Protein AF-A0A084U9G6-F1 (afdb_monomer)

Nearest PDB structures (foldseek):
  4cbk-assembly1_C  TM=5.764E-01  e=7.913E+00  Alkalihalophilus pseudofirmus OF4

Structure (mmCIF, N/CA/C/O backbone):
data_AF-A0A084U9G6-F1
#
_entry.id   AF-A0A084U9G6-F1
#
loop_
_atom_site.group_PDB
_atom_site.id
_atom_site.type_symbol
_atom_site.label_atom_id
_atom_site.label_alt_id
_atom_site.label_comp_id
_atom_site.label_asym_id
_atom_site.label_entity_id
_atom_site.label_seq_id
_atom_site.pdbx_PDB_ins_code
_atom_site.Cartn_x
_atom_site.Cartn_y
_atom_site.Cartn_z
_atom_site.occupancy
_atom_site.B_iso_or_equiv
_atom_site.auth_seq_id
_atom_site.auth_comp_id
_atom_site.auth_asym_id
_atom_site.auth_atom_id
_atom_site.pdbx_PDB_model_num
ATOM 1 N N . MET A 1 1 ? 20.079 -13.979 28.878 1.00 38.38 1 MET A N 1
ATOM 2 C CA . MET A 1 1 ? 19.440 -13.111 29.892 1.00 38.38 1 MET A CA 1
ATOM 3 C C . MET A 1 1 ? 18.013 -12.805 29.454 1.00 38.38 1 MET A C 1
ATOM 5 O O . MET A 1 1 ? 17.861 -12.253 28.367 1.00 38.38 1 MET A O 1
ATOM 9 N N . PRO A 1 2 ? 16.975 -13.182 30.220 1.00 54.19 2 PRO A N 1
ATOM 10 C CA . PRO A 1 2 ? 15.599 -12.810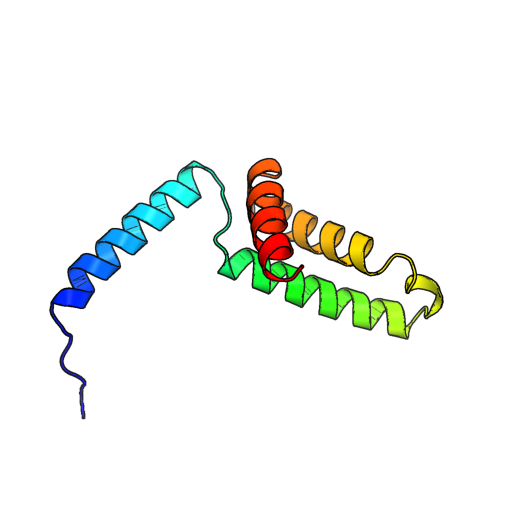 29.904 1.00 54.19 2 PRO A CA 1
ATOM 11 C C . PRO A 1 2 ? 15.407 -11.316 30.211 1.00 54.19 2 PRO A C 1
ATOM 13 O O . PRO A 1 2 ? 15.803 -10.841 31.273 1.00 54.19 2 PRO A O 1
ATOM 16 N N . ARG A 1 3 ? 14.860 -10.545 29.264 1.00 60.75 3 ARG A N 1
ATOM 17 C CA . ARG A 1 3 ? 14.550 -9.122 29.481 1.00 60.75 3 ARG A CA 1
ATOM 18 C C . ARG A 1 3 ? 13.298 -9.015 30.356 1.0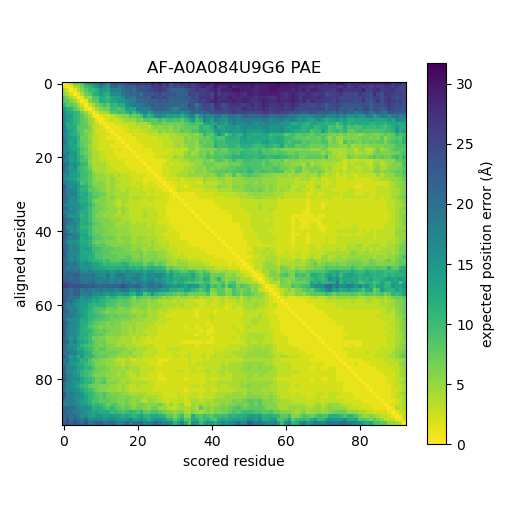0 60.75 3 ARG A C 1
ATOM 20 O O . ARG A 1 3 ? 12.276 -9.603 30.015 1.00 60.75 3 ARG A O 1
ATOM 27 N N . ALA A 1 4 ? 13.380 -8.266 31.457 1.00 56.16 4 ALA A N 1
ATOM 28 C CA . ALA A 1 4 ? 12.228 -7.944 32.295 1.00 56.16 4 ALA A CA 1
ATOM 29 C C . ALA A 1 4 ? 11.160 -7.223 31.455 1.00 56.16 4 ALA A C 1
ATOM 31 O O . ALA A 1 4 ? 11.441 -6.188 30.846 1.00 56.16 4 ALA A O 1
ATOM 32 N N . VAL A 1 5 ? 9.954 -7.792 31.398 1.00 57.91 5 VAL A N 1
ATOM 33 C CA . VAL A 1 5 ? 8.796 -7.191 30.724 1.00 57.91 5 VAL A CA 1
ATOM 34 C C . VAL A 1 5 ? 8.395 -5.960 31.533 1.00 57.91 5 VAL A C 1
ATOM 36 O O . VAL A 1 5 ? 8.012 -6.082 32.69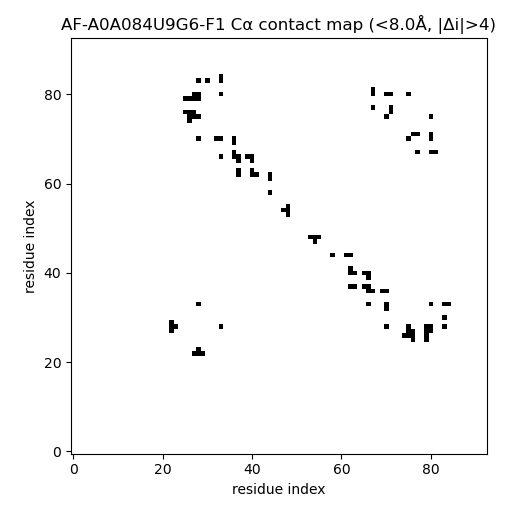7 1.00 57.91 5 VAL A O 1
ATOM 39 N N . LYS A 1 6 ? 8.535 -4.766 30.953 1.00 57.81 6 LYS A N 1
ATOM 40 C CA . LYS A 1 6 ? 8.144 -3.520 31.622 1.00 57.81 6 LYS A CA 1
ATOM 41 C C . LYS A 1 6 ? 6.615 -3.474 31.673 1.00 57.81 6 LYS A C 1
ATOM 43 O O . LYS A 1 6 ? 5.964 -3.724 30.664 1.00 57.81 6 LYS A O 1
ATOM 48 N N . SER A 1 7 ? 6.016 -3.149 32.821 1.00 56.28 7 SER A N 1
ATOM 49 C CA . SER A 1 7 ? 4.546 -3.130 32.969 1.00 56.28 7 SER A CA 1
ATOM 50 C C . SER A 1 7 ? 3.843 -2.114 32.049 1.00 56.28 7 SER A C 1
ATOM 52 O O . SER A 1 7 ? 2.675 -2.305 31.710 1.00 56.28 7 SER A O 1
ATOM 54 N N . ASP A 1 8 ? 4.573 -1.115 31.539 1.00 57.09 8 ASP A N 1
ATOM 55 C CA . ASP A 1 8 ? 4.123 -0.191 30.484 1.00 57.09 8 ASP A CA 1
ATOM 56 C C . ASP A 1 8 ? 3.728 -0.897 29.170 1.00 57.09 8 ASP A C 1
ATOM 58 O O . ASP A 1 8 ? 2.890 -0.400 28.408 1.00 57.09 8 ASP A O 1
ATOM 62 N N . ASP A 1 9 ? 4.259 -2.099 28.917 1.00 61.75 9 ASP A N 1
ATOM 63 C CA . ASP A 1 9 ? 3.959 -2.882 27.716 1.00 61.75 9 ASP A CA 1
ATOM 64 C C . ASP A 1 9 ? 2.494 -3.333 27.665 1.00 61.75 9 ASP A C 1
ATOM 66 O O . ASP A 1 9 ? 1.967 -3.592 26.583 1.00 61.75 9 ASP A O 1
ATOM 70 N N . ALA A 1 10 ? 1.803 -3.460 28.802 1.00 69.75 10 ALA A N 1
ATOM 71 C CA . ALA A 1 10 ? 0.395 -3.863 28.819 1.00 69.75 10 ALA A CA 1
ATOM 72 C C . ALA A 1 10 ? -0.520 -2.736 28.304 1.00 69.75 10 ALA A C 1
ATOM 74 O O . ALA A 1 10 ? -1.301 -2.946 27.376 1.00 69.75 10 ALA A O 1
ATOM 75 N N . SER A 1 11 ? -0.340 -1.516 28.822 1.00 75.94 11 SER A N 1
ATOM 76 C CA . SER A 1 11 ? -1.070 -0.314 28.388 1.00 75.94 11 SER A CA 1
ATOM 77 C C . SER A 1 11 ? -0.825 -0.001 26.908 1.00 75.94 11 SER A C 1
ATOM 79 O O . SER A 1 11 ? -1.763 0.251 26.143 1.00 75.94 11 SER A O 1
ATOM 81 N N . HIS A 1 12 ? 0.432 -0.084 26.459 1.00 74.12 12 HIS A N 1
ATOM 82 C CA . HIS A 1 12 ? 0.778 0.118 25.053 1.00 74.12 12 HIS A CA 1
ATOM 83 C C . HIS A 1 12 ? 0.170 -0.950 24.132 1.00 74.12 12 HIS A C 1
ATOM 85 O O . HIS A 1 12 ? -0.325 -0.604 23.053 1.00 74.12 12 HIS A O 1
ATOM 91 N N . ARG A 1 13 ? 0.161 -2.224 24.549 1.00 78.88 13 ARG A N 1
ATOM 92 C CA . ARG A 1 13 ? -0.471 -3.314 23.789 1.00 78.88 13 ARG A CA 1
ATOM 93 C C . ARG A 1 13 ? -1.979 -3.137 23.686 1.00 78.88 13 ARG A C 1
ATOM 95 O O . ARG A 1 13 ? -2.513 -3.239 22.586 1.00 78.88 13 ARG A O 1
ATOM 102 N N . GLU A 1 14 ? -2.657 -2.791 24.777 1.00 83.50 14 GLU A N 1
ATOM 103 C CA . GLU A 1 14 ? -4.097 -2.518 24.742 1.00 83.50 14 GLU A CA 1
ATOM 104 C C . GLU A 1 14 ? -4.445 -1.355 23.811 1.00 83.50 14 GLU A C 1
ATOM 106 O O . GLU A 1 14 ? -5.384 -1.451 23.019 1.00 83.50 14 GLU A O 1
ATOM 111 N N . ARG A 1 15 ? -3.676 -0.260 23.856 1.00 82.31 15 ARG A N 1
ATOM 112 C CA . ARG A 1 15 ? -3.874 0.883 22.951 1.00 82.31 15 ARG A CA 1
ATOM 113 C C . ARG A 1 15 ? -3.692 0.482 21.488 1.00 82.31 15 ARG A C 1
ATOM 115 O O . ARG A 1 15 ? -4.512 0.866 20.653 1.00 82.31 15 ARG A O 1
ATOM 122 N N . GLN A 1 16 ? -2.660 -0.305 21.176 1.00 84.81 16 GLN A N 1
ATOM 123 C CA . GLN A 1 16 ? -2.446 -0.827 19.823 1.00 84.81 16 GLN A CA 1
ATOM 124 C C . GLN A 1 16 ? -3.582 -1.751 19.385 1.00 84.81 16 GLN A C 1
ATOM 126 O O . GLN A 1 16 ? -4.061 -1.620 18.262 1.00 84.81 16 GLN A O 1
ATOM 131 N N . GLN A 1 17 ? -4.063 -2.626 20.269 1.00 84.56 17 GLN A N 1
ATOM 132 C CA . GLN A 1 17 ? -5.181 -3.518 19.977 1.00 84.56 17 GLN A CA 1
ATOM 133 C C . GLN A 1 17 ? -6.445 -2.716 19.645 1.00 84.56 17 GLN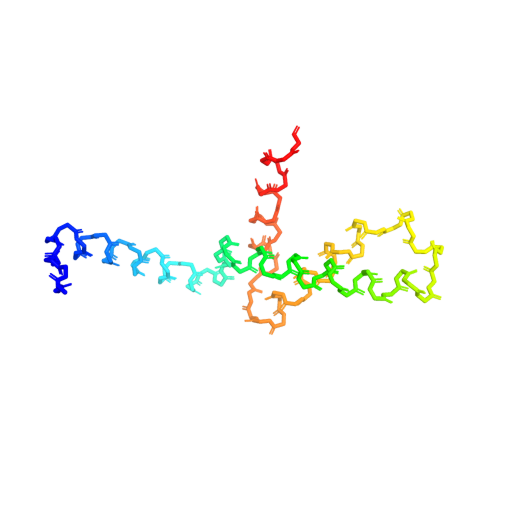 A C 1
ATOM 135 O O . GLN A 1 17 ? -7.032 -2.919 18.588 1.00 84.56 17 GLN A O 1
ATOM 140 N N . ARG A 1 18 ? -6.819 -1.738 20.484 1.00 88.81 18 ARG A N 1
ATOM 141 C CA . ARG A 1 18 ? -7.984 -0.863 20.240 1.00 88.81 18 ARG A CA 1
ATOM 142 C C . ARG A 1 18 ? -7.847 -0.091 18.927 1.00 88.81 18 ARG A C 1
ATOM 144 O O . ARG A 1 18 ? -8.810 0.025 18.171 1.00 88.81 18 ARG A O 1
ATOM 151 N N . TYR A 1 19 ? -6.647 0.411 18.634 1.00 85.81 19 TYR A N 1
ATOM 152 C CA . TYR A 1 19 ? -6.351 1.077 17.368 1.00 85.81 19 TYR A CA 1
ATOM 153 C C . TYR A 1 19 ? -6.559 0.143 16.168 1.00 85.81 19 TYR A C 1
ATOM 155 O O . TYR A 1 19 ? -7.250 0.527 15.224 1.00 85.81 19 TYR A O 1
ATOM 163 N N . ARG A 1 20 ? -6.027 -1.085 16.222 1.00 86.50 20 ARG A N 1
ATOM 164 C CA . ARG A 1 20 ? -6.194 -2.099 15.170 1.00 86.50 20 ARG A CA 1
ATOM 165 C C . ARG A 1 20 ? -7.645 -2.508 14.980 1.00 86.50 20 ARG A C 1
ATOM 167 O O . ARG A 1 20 ? -8.102 -2.569 13.845 1.00 86.50 20 ARG A O 1
ATOM 174 N N . THR A 1 21 ? -8.388 -2.704 16.066 1.00 88.56 21 THR A N 1
ATOM 175 C CA . THR A 1 21 ? -9.824 -2.996 16.001 1.00 88.56 21 THR A CA 1
ATOM 176 C C . THR A 1 21 ? -10.582 -1.874 15.294 1.00 88.56 21 THR A C 1
ATOM 178 O O . THR A 1 21 ? -11.405 -2.146 14.423 1.00 88.56 21 THR A O 1
ATOM 181 N N . ARG A 1 22 ? -10.264 -0.605 15.592 1.00 90.06 22 ARG A N 1
ATOM 182 C CA . ARG A 1 22 ? -10.871 0.542 14.897 1.00 90.06 22 ARG A CA 1
ATOM 183 C C . ARG A 1 22 ? -10.533 0.553 13.404 1.00 90.06 22 ARG A C 1
ATOM 185 O O . ARG A 1 22 ? -11.409 0.795 12.583 1.00 90.06 22 ARG A O 1
ATOM 192 N N . LEU A 1 23 ? -9.278 0.279 13.045 1.00 89.44 23 LEU A N 1
ATOM 193 C CA . LEU A 1 23 ? -8.865 0.177 11.643 1.00 89.44 23 LEU A CA 1
ATOM 194 C C . LEU A 1 23 ? -9.595 -0.940 10.898 1.00 89.44 23 LEU A C 1
ATOM 196 O O . LEU A 1 23 ? -10.052 -0.717 9.781 1.00 89.44 23 LEU A O 1
ATOM 200 N N . ALA A 1 24 ? -9.725 -2.110 11.522 1.00 86.69 24 ALA A N 1
ATOM 201 C CA . ALA A 1 24 ? -10.421 -3.252 10.947 1.00 86.69 24 ALA A CA 1
ATOM 202 C C . ALA A 1 24 ? -11.904 -2.940 10.695 1.00 86.69 24 ALA A C 1
ATOM 204 O O . ALA A 1 24 ? -12.406 -3.231 9.612 1.00 86.69 24 ALA A O 1
ATOM 205 N N . ALA A 1 25 ? -12.576 -2.273 11.641 1.00 89.75 25 ALA A N 1
ATOM 206 C CA . ALA A 1 25 ? -13.963 -1.833 11.473 1.00 89.75 25 ALA A CA 1
ATOM 207 C C . ALA A 1 25 ? -14.134 -0.871 10.282 1.00 89.75 25 ALA A C 1
ATOM 209 O O . ALA A 1 25 ? -15.102 -0.969 9.534 1.00 89.75 25 ALA A O 1
ATOM 210 N N . GLU A 1 26 ? -13.165 0.020 10.063 1.00 90.50 26 GLU A N 1
ATOM 211 C CA . GLU A 1 26 ? -13.142 0.943 8.920 1.00 90.50 26 GLU A CA 1
ATOM 212 C C . GLU A 1 26 ? -12.606 0.307 7.622 1.00 90.50 26 GLU A C 1
ATOM 214 O O . GLU A 1 26 ? -12.506 1.002 6.611 1.00 90.50 26 GLU A O 1
ATOM 219 N N . ARG A 1 27 ? -12.183 -0.968 7.648 1.00 92.00 27 ARG A N 1
ATOM 220 C CA . ARG A 1 27 ? -11.365 -1.614 6.600 1.00 92.00 27 ARG A CA 1
ATOM 221 C C . ARG A 1 27 ? -10.205 -0.727 6.133 1.00 92.00 27 ARG A C 1
ATOM 223 O O . ARG A 1 27 ? -9.854 -0.690 4.954 1.00 92.00 27 ARG A O 1
ATOM 230 N N . ARG A 1 28 ? -9.609 0.025 7.058 1.00 93.69 28 ARG A N 1
ATOM 231 C CA . ARG A 1 28 ? -8.520 0.959 6.776 1.00 93.69 28 ARG A CA 1
ATOM 232 C C . ARG A 1 28 ? -7.175 0.258 6.953 1.00 93.69 28 ARG A C 1
ATOM 234 O O . ARG A 1 28 ? -6.935 -0.305 8.021 1.00 93.69 28 ARG A O 1
ATOM 241 N N . PRO A 1 29 ? -6.261 0.341 5.973 1.00 91.94 29 PRO A N 1
ATOM 242 C CA . PRO A 1 29 ? -4.939 -0.241 6.129 1.00 91.94 29 PRO A CA 1
ATOM 243 C C . PRO A 1 29 ? -4.125 0.505 7.187 1.00 91.94 29 PRO A C 1
ATOM 245 O O . PRO A 1 29 ? -4.199 1.732 7.331 1.00 91.94 29 PRO A O 1
ATOM 248 N N . GLU A 1 30 ? -3.300 -0.251 7.906 1.00 91.81 30 GLU A N 1
ATOM 249 C CA . GLU A 1 30 ? -2.189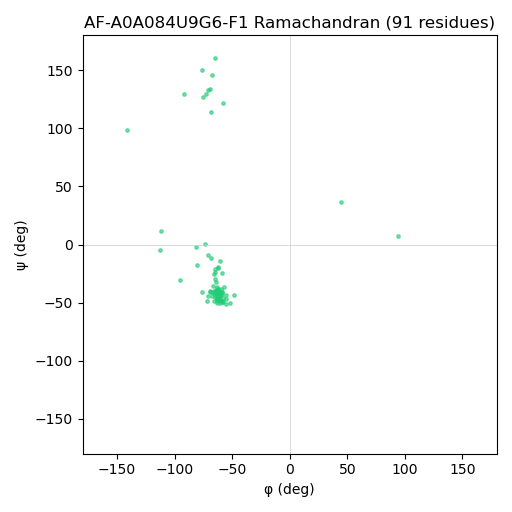 0.323 8.654 1.00 91.81 30 GLU A CA 1
ATOM 250 C C . GLU A 1 30 ? -1.164 0.941 7.698 1.00 91.81 30 GLU A C 1
ATOM 252 O O . GLU A 1 30 ? -1.076 0.601 6.517 1.00 91.81 30 GLU A O 1
ATOM 257 N N . ALA A 1 31 ? -0.328 1.829 8.234 1.00 89.38 31 ALA A N 1
ATOM 258 C CA . ALA A 1 31 ? 0.791 2.362 7.478 1.00 89.38 31 ALA A CA 1
ATOM 259 C C . ALA A 1 31 ? 1.716 1.215 7.015 1.00 89.38 31 ALA A C 1
ATOM 261 O O . ALA A 1 31 ? 1.994 1.092 5.833 1.00 89.38 31 ALA A O 1
ATOM 262 N N . SER A 1 32 ? 2.112 0.289 7.882 1.00 90.06 32 SER A N 1
ATOM 263 C CA . SER A 1 32 ? 2.941 -0.869 7.492 1.00 90.06 32 SER A CA 1
ATOM 264 C C . SER A 1 32 ? 2.423 -1.616 6.248 1.00 90.06 32 SER A C 1
ATOM 266 O O . SER A 1 32 ? 3.198 -1.886 5.333 1.00 90.06 32 SER A O 1
ATOM 268 N N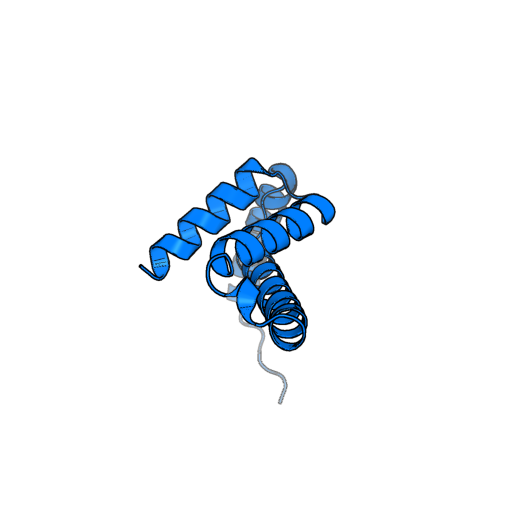 . ALA A 1 33 ? 1.111 -1.858 6.151 1.00 92.19 33 ALA A N 1
ATOM 269 C CA . ALA A 1 33 ? 0.492 -2.504 4.991 1.00 92.19 33 ALA A CA 1
ATOM 270 C C . ALA A 1 33 ? 0.682 -1.701 3.690 1.00 92.19 33 ALA A C 1
ATOM 272 O O . ALA A 1 33 ? 0.993 -2.268 2.643 1.00 92.19 33 ALA A O 1
ATOM 273 N N . ILE A 1 34 ? 0.566 -0.371 3.759 1.00 92.69 34 ILE A N 1
ATOM 274 C CA . ILE A 1 34 ? 0.807 0.524 2.618 1.00 92.69 34 ILE A CA 1
ATOM 275 C C . ILE A 1 34 ? 2.266 0.448 2.155 1.00 92.69 34 ILE A C 1
ATOM 277 O O . ILE A 1 34 ? 2.504 0.409 0.952 1.00 92.69 34 ILE A O 1
ATOM 281 N N . ASP A 1 35 ? 3.241 0.401 3.072 1.00 92.12 35 A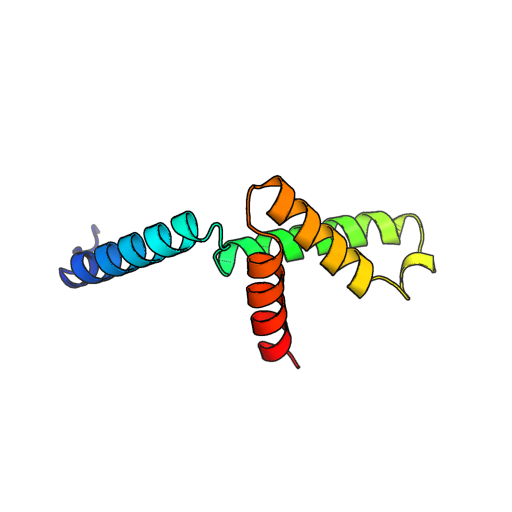SP A N 1
ATOM 282 C CA . ASP A 1 35 ? 4.659 0.289 2.679 1.00 92.12 35 ASP A CA 1
ATOM 283 C C . ASP A 1 35 ? 4.931 -1.016 1.956 1.00 92.12 35 ASP A C 1
ATOM 285 O O . ASP A 1 35 ? 5.581 -1.018 0.916 1.00 92.12 35 ASP A O 1
ATOM 289 N N . VAL A 1 36 ? 4.412 -2.122 2.494 1.00 94.75 36 VAL A N 1
ATOM 290 C CA . VAL A 1 36 ? 4.583 -3.448 1.900 1.00 94.75 36 VAL A CA 1
ATOM 291 C C . VAL A 1 36 ? 3.971 -3.481 0.502 1.00 94.75 36 VAL A C 1
ATOM 293 O O . VAL A 1 36 ? 4.607 -3.959 -0.436 1.00 94.75 36 VAL A O 1
ATOM 296 N N . ALA A 1 37 ? 2.770 -2.925 0.331 1.00 93.69 37 ALA A N 1
ATOM 297 C CA . ALA A 1 37 ? 2.121 -2.850 -0.973 1.00 93.69 37 ALA A CA 1
ATOM 298 C C . ALA A 1 37 ? 2.894 -1.974 -1.972 1.00 93.69 37 ALA A C 1
ATOM 300 O O . ALA A 1 37 ? 3.018 -2.348 -3.138 1.00 93.69 37 ALA A O 1
ATOM 301 N N . VAL A 1 38 ? 3.444 -0.839 -1.530 1.00 93.12 38 VAL A N 1
ATOM 302 C CA . VAL A 1 38 ? 4.276 0.030 -2.375 1.00 93.12 38 VAL A CA 1
ATOM 303 C C . VAL A 1 38 ? 5.597 -0.652 -2.732 1.00 93.12 38 VAL A C 1
ATOM 305 O O . VAL A 1 38 ? 5.972 -0.647 -3.898 1.00 93.12 38 VAL A O 1
ATOM 308 N N . ALA A 1 39 ? 6.274 -1.300 -1.784 1.00 94.12 39 ALA A N 1
ATOM 309 C CA . ALA A 1 39 ? 7.504 -2.046 -2.045 1.00 94.12 39 ALA A CA 1
ATOM 310 C C . ALA A 1 39 ? 7.270 -3.189 -3.046 1.00 94.12 39 ALA A C 1
ATOM 312 O O . ALA A 1 39 ? 8.032 -3.347 -4.000 1.00 94.12 39 ALA A O 1
ATOM 313 N N . ALA A 1 40 ? 6.170 -3.932 -2.892 1.00 94.38 40 ALA A N 1
ATOM 314 C CA . ALA A 1 40 ? 5.764 -4.959 -3.847 1.00 94.38 40 ALA A CA 1
ATOM 315 C C . ALA A 1 40 ? 5.479 -4.369 -5.240 1.00 94.38 40 ALA A C 1
ATOM 317 O O . ALA A 1 40 ? 5.870 -4.954 -6.249 1.00 94.38 40 ALA A O 1
ATOM 318 N N . ALA A 1 41 ? 4.837 -3.199 -5.305 1.00 93.88 41 ALA A N 1
ATOM 319 C CA . ALA A 1 41 ? 4.593 -2.489 -6.556 1.00 93.88 41 ALA A CA 1
ATOM 320 C C . ALA A 1 41 ? 5.894 -2.028 -7.227 1.00 93.88 41 ALA A C 1
ATOM 322 O O . ALA A 1 41 ? 6.048 -2.185 -8.433 1.00 93.88 41 ALA A O 1
ATOM 323 N N . VAL A 1 42 ? 6.857 -1.511 -6.463 1.00 93.62 42 VAL A N 1
ATOM 324 C CA . VAL A 1 42 ? 8.177 -1.124 -6.982 1.00 93.62 42 VAL A CA 1
ATOM 325 C C . VAL A 1 42 ? 8.921 -2.339 -7.538 1.00 93.62 42 VAL A C 1
ATOM 327 O O . VAL A 1 42 ? 9.445 -2.267 -8.645 1.00 93.62 42 VAL A O 1
ATOM 330 N N . ALA A 1 43 ? 8.921 -3.470 -6.826 1.00 93.56 43 ALA A N 1
ATOM 331 C CA . ALA A 1 43 ? 9.551 -4.702 -7.302 1.00 93.56 43 ALA A CA 1
ATOM 332 C C . ALA A 1 43 ? 8.913 -5.208 -8.609 1.00 93.56 43 ALA A C 1
ATOM 334 O O . ALA A 1 43 ? 9.615 -5.571 -9.555 1.00 93.56 43 ALA A O 1
ATOM 335 N N . ALA A 1 44 ? 7.579 -5.179 -8.690 1.00 91.56 44 ALA A N 1
ATOM 336 C CA . ALA A 1 44 ? 6.854 -5.564 -9.895 1.00 91.56 44 ALA A CA 1
ATOM 337 C C . ALA A 1 44 ? 7.136 -4.604 -11.066 1.00 91.56 44 ALA A C 1
ATOM 339 O O . ALA A 1 44 ? 7.343 -5.057 -12.192 1.00 91.56 44 ALA A O 1
ATOM 340 N N . PHE A 1 45 ? 7.221 -3.296 -10.798 1.00 91.69 45 PHE A N 1
ATOM 341 C CA . PHE A 1 45 ? 7.601 -2.301 -11.798 1.00 91.69 45 PHE A CA 1
ATOM 342 C C . PHE A 1 45 ? 9.028 -2.527 -12.300 1.00 91.69 45 PHE A C 1
ATOM 344 O O . PHE A 1 45 ? 9.239 -2.545 -13.505 1.00 91.69 45 PHE A O 1
ATOM 351 N N . ALA A 1 46 ? 9.997 -2.748 -11.409 1.00 89.62 46 ALA A N 1
ATOM 352 C CA . ALA A 1 46 ? 11.386 -3.002 -11.790 1.00 89.62 46 ALA A CA 1
ATOM 353 C C . ALA A 1 46 ? 11.505 -4.235 -12.701 1.00 89.62 46 ALA A C 1
ATOM 355 O O . ALA A 1 46 ? 12.216 -4.203 -13.704 1.00 89.62 46 ALA A O 1
ATOM 356 N N . SER A 1 47 ? 10.748 -5.297 -12.402 1.00 89.88 47 SER A N 1
ATOM 357 C CA . SER A 1 47 ? 10.681 -6.487 -13.256 1.00 89.88 47 SER A CA 1
ATOM 358 C C . SER A 1 47 ? 10.074 -6.194 -14.634 1.00 89.88 47 SER A C 1
ATOM 360 O O . SER A 1 47 ? 10.565 -6.706 -15.639 1.00 89.88 47 SER A O 1
ATOM 362 N N . ALA A 1 48 ? 9.036 -5.354 -14.702 1.00 87.50 48 ALA A N 1
ATOM 363 C CA . ALA A 1 48 ? 8.412 -4.949 -15.960 1.00 87.50 48 ALA A CA 1
ATOM 364 C C . ALA A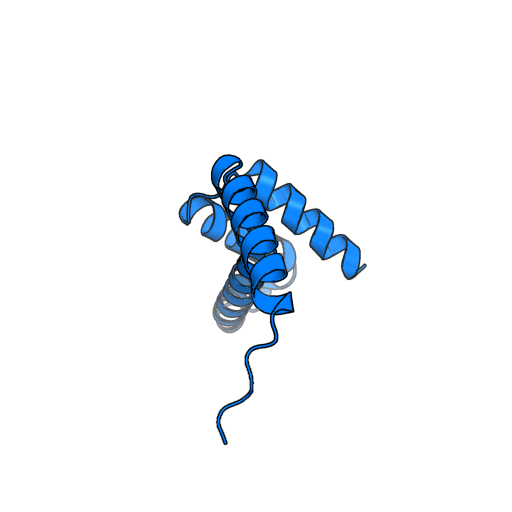 1 48 ? 9.315 -4.016 -16.787 1.00 87.50 48 ALA A C 1
ATOM 366 O O . ALA A 1 48 ? 9.498 -4.239 -17.979 1.00 87.50 48 ALA A O 1
ATOM 367 N N . ALA A 1 49 ? 9.939 -3.025 -16.149 1.00 86.88 49 ALA A N 1
ATOM 368 C CA . ALA A 1 49 ? 10.839 -2.065 -16.783 1.00 86.88 49 ALA A CA 1
ATOM 369 C C . ALA A 1 49 ? 12.112 -2.723 -17.339 1.00 86.88 49 ALA A C 1
ATOM 371 O O . ALA A 1 49 ? 12.642 -2.276 -18.350 1.00 86.88 49 ALA A O 1
ATOM 372 N N . ALA A 1 50 ? 12.577 -3.817 -16.725 1.00 86.06 50 ALA A N 1
ATOM 373 C CA . ALA A 1 50 ? 13.673 -4.620 -17.268 1.00 86.06 50 ALA A CA 1
ATOM 374 C C . ALA A 1 50 ? 13.321 -5.293 -18.609 1.00 86.06 50 ALA A C 1
ATOM 376 O O . ALA A 1 50 ? 14.218 -5.637 -19.373 1.00 86.06 50 ALA A O 1
ATOM 377 N N . ARG A 1 51 ? 12.028 -5.500 -18.890 1.00 86.88 51 ARG A N 1
ATOM 378 C CA . ARG A 1 51 ? 11.530 -6.098 -20.141 1.00 86.88 51 ARG A CA 1
ATOM 379 C C . ARG A 1 51 ? 11.136 -5.044 -21.171 1.00 86.88 51 ARG A C 1
ATOM 381 O O . ARG A 1 51 ? 11.246 -5.303 -22.362 1.00 86.88 51 ARG A O 1
ATOM 388 N N . ASP A 1 52 ? 10.680 -3.885 -20.708 1.00 83.81 52 ASP A N 1
ATOM 389 C CA . ASP A 1 52 ? 10.299 -2.753 -21.546 1.00 83.81 52 ASP A CA 1
ATOM 390 C C . ASP A 1 52 ? 10.739 -1.423 -20.898 1.00 83.81 52 ASP A C 1
ATOM 392 O O . ASP A 1 52 ? 10.052 -0.889 -20.017 1.00 83.81 52 ASP A O 1
ATOM 396 N N . PRO A 1 53 ? 11.879 -0.858 -21.334 1.00 75.75 53 PRO A N 1
ATOM 397 C CA . PRO A 1 53 ? 12.383 0.418 -20.833 1.00 75.75 53 PRO A CA 1
ATOM 398 C C . PRO A 1 53 ? 11.452 1.613 -21.103 1.00 75.75 53 PRO A C 1
ATOM 400 O O . PRO A 1 53 ? 11.551 2.627 -20.408 1.00 75.75 53 PRO A O 1
ATOM 403 N N . ALA A 1 54 ? 10.523 1.517 -22.065 1.00 80.56 54 ALA A N 1
ATOM 404 C CA . ALA A 1 54 ? 9.599 2.601 -22.406 1.00 80.56 54 ALA A CA 1
ATOM 405 C C . ALA A 1 54 ? 8.523 2.845 -21.329 1.00 80.56 54 ALA A C 1
ATOM 407 O O . ALA A 1 54 ? 7.835 3.864 -21.366 1.00 80.56 54 ALA A O 1
ATOM 408 N N . LEU A 1 55 ? 8.409 1.969 -20.322 1.00 75.62 55 LEU A N 1
ATOM 409 C CA . LEU A 1 55 ? 7.490 2.107 -19.181 1.00 75.62 55 LEU A CA 1
ATOM 410 C C . LEU A 1 55 ? 7.837 3.256 -18.213 1.00 75.62 55 LEU A C 1
ATOM 412 O O . LEU A 1 55 ? 7.025 3.602 -17.348 1.00 75.62 55 LEU A O 1
ATOM 416 N N . HIS A 1 56 ? 9.019 3.865 -18.339 1.00 73.19 56 HIS A N 1
ATOM 417 C CA . HIS A 1 56 ? 9.533 4.878 -17.409 1.00 73.19 56 HIS A CA 1
ATOM 418 C C . HIS A 1 56 ? 8.622 6.107 -17.179 1.00 73.19 56 HIS A C 1
ATOM 420 O O . HIS A 1 56 ? 8.422 6.476 -16.019 1.00 73.19 56 HIS A O 1
ATOM 426 N N . PRO A 1 57 ? 8.000 6.724 -18.208 1.00 74.12 57 PRO A N 1
ATOM 427 C CA . PRO A 1 57 ? 7.204 7.943 -18.035 1.00 74.12 57 PRO A CA 1
ATOM 428 C C . PRO A 1 57 ? 5.950 7.755 -17.168 1.00 74.12 57 PRO A C 1
ATOM 430 O O . PRO A 1 57 ? 5.417 8.723 -16.633 1.00 74.12 57 PRO A O 1
ATOM 433 N N . GLN A 1 58 ? 5.466 6.517 -17.016 1.00 80.88 58 GLN A N 1
ATOM 434 C CA . GLN A 1 58 ? 4.249 6.194 -16.259 1.00 80.88 58 GLN A CA 1
ATOM 435 C C . GLN A 1 58 ? 4.532 5.402 -14.973 1.00 80.88 58 GLN A C 1
ATOM 437 O O . GLN A 1 58 ? 3.595 4.919 -14.330 1.00 80.88 58 GLN A O 1
ATOM 442 N N . ALA A 1 59 ? 5.802 5.302 -14.564 1.00 85.38 59 ALA A N 1
ATOM 443 C CA . ALA A 1 59 ? 6.248 4.480 -13.441 1.00 85.38 59 ALA A CA 1
ATOM 444 C C . ALA A 1 59 ? 5.458 4.744 -12.153 1.00 85.38 59 ALA A C 1
ATOM 446 O O . ALA A 1 59 ? 4.914 3.822 -11.545 1.00 85.38 59 ALA A O 1
ATOM 447 N N . LEU A 1 60 ? 5.323 6.016 -11.765 1.00 84.75 60 LEU A N 1
ATOM 448 C CA . LEU A 1 60 ? 4.628 6.389 -10.534 1.00 84.75 60 LEU A CA 1
ATOM 449 C C . LEU A 1 60 ? 3.144 5.998 -10.572 1.00 84.75 60 LEU A C 1
ATOM 451 O O . LEU A 1 60 ? 2.647 5.373 -9.637 1.00 84.75 60 LEU A O 1
ATOM 455 N N . GLN A 1 61 ? 2.429 6.320 -11.655 1.00 88.81 61 GLN A N 1
ATOM 456 C CA . GLN A 1 61 ? 1.014 5.953 -11.782 1.00 88.81 61 GLN A CA 1
ATOM 457 C C . GLN A 1 61 ? 0.818 4.438 -11.776 1.00 88.81 61 GLN A C 1
ATOM 459 O O . GLN A 1 61 ? -0.146 3.949 -11.182 1.00 88.81 61 GLN A O 1
ATOM 464 N N . TRP A 1 62 ? 1.728 3.699 -12.408 1.00 90.31 62 TRP A N 1
ATOM 465 C CA . TRP A 1 62 ? 1.706 2.245 -12.420 1.00 90.31 62 TRP A CA 1
ATOM 466 C C . TRP A 1 62 ? 1.892 1.674 -11.008 1.00 90.31 62 TRP A C 1
ATOM 468 O O . TRP A 1 62 ? 1.057 0.891 -10.549 1.00 90.31 62 TRP A O 1
ATOM 478 N N . ILE A 1 63 ? 2.914 2.140 -10.281 1.00 91.75 63 ILE A N 1
ATOM 479 C CA . ILE A 1 63 ? 3.226 1.716 -8.907 1.00 91.75 63 ILE A CA 1
ATOM 480 C C . ILE A 1 63 ? 2.040 1.992 -7.977 1.00 91.75 63 ILE A C 1
ATOM 482 O O . ILE A 1 63 ? 1.581 1.097 -7.267 1.00 91.75 63 ILE A O 1
ATOM 486 N N . LEU A 1 64 ? 1.488 3.208 -8.014 1.00 91.31 64 LEU A N 1
ATOM 487 C CA . LEU A 1 64 ? 0.352 3.583 -7.169 1.00 91.31 64 LEU A CA 1
ATOM 488 C C . LEU A 1 64 ? -0.904 2.768 -7.496 1.00 91.31 64 LEU A C 1
ATOM 490 O O . LEU A 1 64 ? -1.627 2.342 -6.591 1.00 91.31 64 LEU A O 1
ATOM 494 N N . ARG A 1 65 ? -1.161 2.512 -8.784 1.00 92.62 65 ARG A N 1
ATOM 495 C CA . ARG A 1 65 ? -2.289 1.685 -9.227 1.00 92.62 65 ARG A CA 1
ATOM 496 C C . ARG A 1 65 ? -2.149 0.249 -8.733 1.00 92.62 65 ARG A C 1
ATOM 498 O O . ARG A 1 65 ? -3.137 -0.303 -8.248 1.00 92.62 65 ARG A O 1
ATOM 505 N N . TYR A 1 66 ? -0.954 -0.329 -8.838 1.00 94.25 66 TYR A N 1
ATOM 506 C CA . TYR A 1 66 ? -0.669 -1.689 -8.392 1.00 94.25 66 TYR A CA 1
ATOM 507 C C . TYR A 1 66 ? -0.784 -1.822 -6.870 1.00 94.25 66 TYR A C 1
ATOM 509 O O . TYR A 1 66 ? -1.508 -2.691 -6.389 1.00 94.25 66 TYR A O 1
ATOM 517 N N . ALA A 1 67 ? -0.154 -0.917 -6.113 1.00 93.81 67 ALA A N 1
ATOM 518 C CA . ALA A 1 67 ? -0.221 -0.910 -4.652 1.00 93.81 67 ALA A CA 1
ATOM 519 C C . ALA A 1 67 ? -1.670 -0.799 -4.155 1.00 93.81 67 ALA A C 1
ATOM 521 O O . ALA A 1 67 ? -2.102 -1.571 -3.300 1.00 93.81 67 ALA A O 1
ATOM 522 N N . ARG A 1 68 ? -2.456 0.113 -4.745 1.00 94.56 68 ARG A N 1
ATOM 523 C CA . ARG A 1 68 ? -3.880 0.254 -4.423 1.00 94.56 68 ARG A CA 1
ATOM 524 C C . ARG A 1 68 ? -4.662 -1.015 -4.746 1.00 94.56 68 ARG A C 1
ATOM 526 O O . ARG A 1 68 ? -5.470 -1.430 -3.927 1.00 94.56 68 ARG A O 1
ATOM 533 N N . ARG A 1 69 ? -4.458 -1.599 -5.934 1.00 95.69 69 ARG A N 1
ATOM 534 C CA . ARG A 1 69 ? -5.163 -2.819 -6.350 1.00 95.69 69 ARG A CA 1
ATOM 535 C C . ARG A 1 69 ? -4.914 -3.943 -5.352 1.00 95.69 69 ARG A C 1
ATOM 537 O O . ARG A 1 69 ? -5.875 -4.490 -4.840 1.00 95.69 69 ARG A O 1
ATOM 544 N N . ARG A 1 70 ? -3.650 -4.186 -5.005 1.00 95.06 70 ARG A N 1
ATOM 545 C CA . ARG A 1 70 ? -3.271 -5.204 -4.023 1.00 95.06 70 ARG A CA 1
ATOM 546 C C . ARG A 1 70 ? -3.983 -5.011 -2.683 1.00 95.06 70 ARG A C 1
ATOM 548 O O . ARG A 1 70 ? -4.550 -5.953 -2.164 1.00 95.06 70 ARG A O 1
ATOM 555 N N . LEU A 1 71 ? -4.005 -3.788 -2.154 1.00 94.38 71 LEU A N 1
ATOM 556 C CA . LEU A 1 71 ? -4.663 -3.512 -0.872 1.00 94.38 71 LEU A CA 1
ATOM 557 C C . LEU A 1 71 ? -6.186 -3.693 -0.935 1.00 94.38 71 LEU A C 1
ATOM 559 O O . LEU A 1 71 ? -6.794 -4.137 0.032 1.00 94.38 71 LEU A O 1
ATOM 563 N N . VAL A 1 72 ? -6.812 -3.352 -2.060 1.00 95.56 72 VAL A N 1
ATOM 564 C CA . VAL A 1 72 ? -8.245 -3.613 -2.257 1.00 95.56 72 VAL A CA 1
ATOM 565 C C . VAL A 1 72 ? -8.511 -5.117 -2.356 1.00 95.56 72 VAL A C 1
ATOM 567 O O . VAL A 1 72 ? -9.466 -5.594 -1.749 1.00 95.56 72 VAL A O 1
ATOM 570 N N . ASP A 1 73 ? -7.648 -5.861 -3.051 1.00 94.94 73 ASP A N 1
ATOM 571 C CA . ASP A 1 73 ? -7.720 -7.324 -3.145 1.00 94.94 73 ASP A CA 1
ATOM 572 C C . ASP A 1 73 ? -7.510 -7.986 -1.762 1.00 94.94 73 ASP A C 1
ATOM 574 O O . ASP A 1 73 ? -8.158 -8.982 -1.452 1.00 94.94 73 ASP A O 1
ATOM 578 N N . ASP A 1 74 ? -6.697 -7.376 -0.889 1.00 92.00 74 ASP A N 1
ATOM 579 C CA . ASP A 1 74 ? -6.507 -7.770 0.519 1.00 92.00 74 ASP A CA 1
ATOM 580 C C . ASP A 1 74 ? -7.711 -7.400 1.428 1.00 92.00 74 ASP A C 1
ATOM 582 O O . ASP A 1 74 ? -7.695 -7.659 2.633 1.00 92.00 74 ASP A O 1
ATOM 586 N N . GLY A 1 75 ? -8.772 -6.795 0.876 1.00 92.94 75 GLY A N 1
ATOM 587 C CA . GLY A 1 75 ? -10.030 -6.499 1.573 1.00 92.94 75 GLY A CA 1
ATOM 588 C C . GLY A 1 75 ? -10.129 -5.102 2.196 1.00 92.94 75 GLY A C 1
ATOM 589 O O . GLY A 1 75 ? -11.101 -4.812 2.904 1.00 92.94 75 GLY A O 1
ATOM 590 N N . TYR A 1 76 ? -9.158 -4.220 1.942 1.00 95.81 76 TYR A N 1
ATOM 591 C CA . TYR A 1 76 ? -9.212 -2.841 2.422 1.00 95.81 76 TYR A CA 1
ATOM 592 C C . TYR A 1 76 ? -10.172 -1.974 1.604 1.00 95.81 76 TYR A C 1
ATOM 594 O O . TYR A 1 76 ? -10.348 -2.141 0.396 1.00 95.81 76 TYR A O 1
ATOM 602 N N . ASP A 1 77 ? -10.759 -0.979 2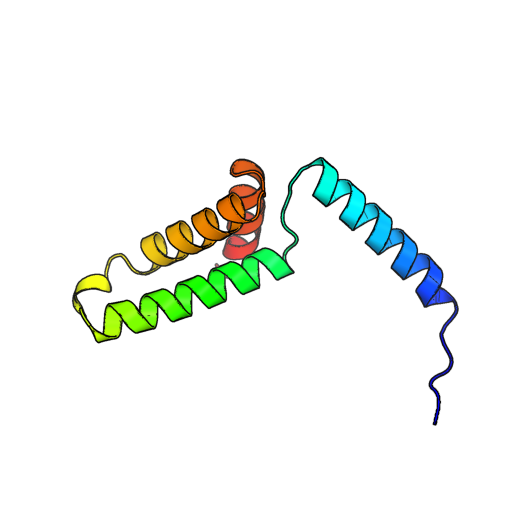.265 1.00 95.25 77 ASP A N 1
ATOM 603 C CA . ASP A 1 77 ? -11.592 0.013 1.603 1.00 95.25 77 ASP A CA 1
ATOM 604 C C . ASP A 1 77 ? -10.756 0.933 0.698 1.00 95.25 77 ASP A C 1
ATOM 606 O O . ASP A 1 77 ? -9.711 1.468 1.087 1.00 95.25 77 ASP A O 1
ATOM 610 N N . ARG A 1 78 ? -11.247 1.156 -0.524 1.00 93.19 78 ARG A N 1
ATOM 611 C CA . ARG A 1 78 ? -10.543 1.926 -1.555 1.00 93.19 78 ARG A CA 1
ATOM 612 C C . ARG A 1 78 ? -10.309 3.378 -1.142 1.00 93.19 78 ARG A C 1
ATOM 614 O O . ARG A 1 78 ? -9.234 3.914 -1.421 1.00 93.19 78 ARG A O 1
ATOM 621 N N . GLU A 1 79 ? -11.288 4.035 -0.528 1.00 93.75 79 GLU A N 1
ATOM 622 C CA . GLU A 1 79 ? -11.150 5.434 -0.115 1.00 93.75 79 GLU A CA 1
ATOM 623 C C . GLU A 1 79 ? -10.156 5.563 1.034 1.00 93.75 79 GLU A C 1
ATOM 625 O O . GLU A 1 79 ? -9.305 6.458 1.038 1.00 93.75 79 GLU A O 1
ATOM 630 N N . GLN A 1 80 ? -10.207 4.624 1.975 1.00 93.25 80 GLN A N 1
ATOM 631 C CA . GLN A 1 80 ? -9.289 4.566 3.103 1.00 93.25 80 GLN A CA 1
ATOM 632 C C . GLN A 1 80 ? -7.850 4.292 2.660 1.00 93.25 80 GLN A C 1
ATOM 634 O O . GLN A 1 80 ? -6.930 4.962 3.137 1.00 93.25 80 GLN A O 1
ATOM 639 N N . VAL A 1 81 ? -7.645 3.384 1.701 1.00 93.81 81 VAL A N 1
ATOM 640 C CA . VAL A 1 81 ? -6.339 3.159 1.063 1.00 93.81 81 VAL A CA 1
ATOM 641 C C . VAL A 1 81 ? -5.804 4.462 0.473 1.00 93.81 81 VAL A C 1
ATOM 643 O O . VAL A 1 81 ? -4.688 4.865 0.800 1.00 93.81 81 VAL A O 1
ATOM 646 N N . MET A 1 82 ? -6.603 5.167 -0.336 1.00 93.00 82 MET A N 1
ATOM 647 C CA . MET A 1 82 ? -6.177 6.426 -0.959 1.00 93.00 82 MET A CA 1
ATOM 648 C C . MET A 1 82 ? -5.882 7.517 0.074 1.00 93.00 82 MET A C 1
ATOM 650 O O . MET A 1 82 ? -4.908 8.254 -0.071 1.00 93.00 82 MET A O 1
ATOM 654 N N . ARG A 1 83 ? -6.676 7.603 1.146 1.00 92.56 83 ARG A N 1
ATOM 655 C CA . ARG A 1 83 ? -6.468 8.559 2.240 1.00 92.56 83 ARG A CA 1
ATOM 656 C C . ARG A 1 83 ? -5.125 8.336 2.937 1.00 92.56 83 ARG A C 1
ATOM 658 O O . ARG A 1 83 ? -4.381 9.296 3.147 1.00 92.56 83 ARG A O 1
ATOM 665 N N . VAL A 1 84 ? -4.800 7.089 3.287 1.00 91.75 84 VAL A N 1
ATOM 666 C CA . VAL A 1 84 ? -3.530 6.755 3.954 1.00 91.75 84 VAL A CA 1
ATOM 667 C C . VAL A 1 84 ? -2.353 6.929 2.993 1.00 91.75 84 VAL A C 1
ATOM 669 O O . VAL A 1 84 ? -1.337 7.511 3.374 1.00 91.75 84 VAL A O 1
ATOM 672 N N . LEU A 1 85 ? -2.511 6.513 1.737 1.00 89.75 85 LEU A N 1
ATOM 673 C CA . LEU A 1 85 ? -1.493 6.635 0.697 1.00 89.75 85 LEU A CA 1
ATOM 674 C C . LEU A 1 85 ? -1.154 8.108 0.397 1.00 89.75 85 LEU A C 1
ATOM 676 O O . LEU A 1 85 ? 0.017 8.480 0.424 1.00 89.75 85 LEU A O 1
ATOM 680 N N . HIS A 1 86 ? -2.154 8.982 0.232 1.00 89.25 86 HIS A N 1
ATOM 681 C CA . HIS A 1 86 ? -1.940 10.428 0.075 1.00 89.25 86 HIS A CA 1
ATOM 682 C C . HIS A 1 86 ? -1.260 11.058 1.289 1.00 89.25 86 HIS A C 1
ATOM 684 O O . HIS A 1 86 ? -0.300 11.815 1.134 1.00 89.25 86 HIS A O 1
ATOM 690 N N . ARG A 1 87 ? -1.731 10.742 2.505 1.00 89.31 87 ARG A N 1
ATOM 691 C CA . ARG A 1 87 ? -1.111 11.248 3.738 1.00 89.31 87 ARG A CA 1
ATOM 692 C C . ARG A 1 87 ? 0.364 10.863 3.806 1.00 89.31 87 ARG A C 1
ATOM 694 O O . ARG A 1 87 ? 1.171 11.645 4.296 1.00 89.31 87 ARG A O 1
ATOM 701 N N . ARG A 1 88 ? 0.712 9.672 3.324 1.00 85.56 88 ARG A N 1
ATOM 702 C CA . ARG A 1 88 ? 2.082 9.187 3.351 1.00 85.56 88 ARG A CA 1
ATOM 703 C C . ARG A 1 88 ? 2.973 9.830 2.298 1.00 85.56 88 ARG A C 1
ATOM 705 O O . ARG A 1 88 ? 4.093 10.192 2.629 1.00 85.56 88 ARG A O 1
ATOM 712 N N . MET A 1 89 ? 2.480 10.030 1.077 1.00 81.88 89 MET A N 1
ATOM 713 C CA . MET A 1 89 ? 3.244 10.720 0.030 1.00 81.88 89 MET A CA 1
ATOM 714 C C . MET A 1 89 ? 3.542 12.176 0.400 1.00 81.88 89 MET A C 1
ATOM 716 O O . MET A 1 89 ? 4.656 12.631 0.186 1.00 81.88 89 MET A O 1
ATOM 720 N N . ARG A 1 90 ? 2.606 12.868 1.067 1.00 84.69 90 ARG A N 1
ATOM 721 C CA . ARG A 1 90 ? 2.838 14.216 1.625 1.00 84.69 90 ARG A CA 1
ATOM 722 C C . ARG A 1 90 ? 3.952 14.291 2.672 1.00 84.69 90 ARG A C 1
ATOM 724 O O . ARG A 1 90 ? 4.339 15.381 3.052 1.00 84.69 90 ARG A O 1
ATOM 731 N N . ARG A 1 91 ? 4.421 13.161 3.205 1.00 74.62 91 ARG A N 1
ATOM 732 C CA . ARG A 1 91 ? 5.562 13.140 4.129 1.00 74.62 91 ARG A CA 1
ATOM 733 C C . ARG A 1 91 ? 6.906 13.216 3.393 1.00 74.62 91 ARG A C 1
ATOM 735 O O . ARG A 1 91 ? 7.914 13.479 4.035 1.00 74.62 91 ARG A O 1
ATOM 742 N N . PHE A 1 92 ? 6.916 12.932 2.091 1.00 62.56 92 PHE A N 1
ATOM 743 C CA . PHE A 1 92 ? 8.120 12.837 1.264 1.00 62.56 92 PHE A CA 1
ATOM 744 C C . PHE A 1 92 ? 8.233 13.944 0.203 1.00 62.56 92 PHE A C 1
ATOM 746 O O . PHE A 1 92 ? 9.237 13.973 -0.502 1.00 62.56 92 PHE A O 1
ATOM 753 N N . GLY A 1 93 ? 7.224 14.810 0.068 1.00 51.12 93 GLY A N 1
ATOM 754 C CA . GLY A 1 93 ? 7.248 16.009 -0.777 1.00 51.12 93 GLY A CA 1
ATOM 755 C C . GLY A 1 93 ? 7.162 17.255 0.081 1.00 51.12 93 GLY A C 1
ATOM 756 O O . GLY A 1 93 ? 7.765 18.266 -0.324 1.00 51.12 93 GLY A O 1
#

pLDDT: mean 84.74, std 12.28, range [38.38, 95.81]

Mean predicted aligned error: 7.6 Å

Organism: NCBI:txid472175

Secondary structure (DSSP, 8-state):
-PPP--THHHHHHHHHHHHHHHHHHTTPPPHHHHHHHHHHHHHHHHHHHTT-GGGGGGHHHHHHHHHHHHHHHTT--HHHHHHHHHHHHTTT-

Radius of gyration: 17.51 Å; Cα contacts (8 Å, |Δi|>4): 57; chains: 1; bounding box: 33×29×55 Å

Solvent-accessible surface area (backbone atoms only — not comparable to full-atom values): 5250 Å² total; per-residue (Å²): 132,85,79,84,81,59,74,66,55,56,61,54,48,52,52,50,49,54,51,49,53,52,28,58,76,63,26,32,68,54,68,70,56,53,52,53,31,41,53,52,18,47,55,53,47,53,59,47,37,77,77,39,70,81,51,62,90,49,43,68,66,51,29,54,51,45,20,51,49,52,44,38,76,72,63,30,35,65,68,42,43,51,52,53,50,54,60,53,52,64,74,78,111

Sequence (93 aa):
MPRAVKSDDASHRERQQRYRTRLAAERRPEASAIDVAVAAAVAAFASAAARDPALHPQALQWILRYARRRLVDDGYDREQVMRVLHRRMRRFG

Foldseek 3Di:
DDDPDDPVVVVVVVVVVVVVVVCVVQLADDLVLLVVLLVVLLVVLVVVCVVPVVCVVCSVVSSLVRSLVVSVVVVGDSVNSVVSVVVVVVVVD